Protein AF-A0A932B3B6-F1 (afdb_monomer_lite)

Structure (mmCIF, N/CA/C/O backbone):
data_AF-A0A932B3B6-F1
#
_entry.id   AF-A0A932B3B6-F1
#
loop_
_atom_site.group_PDB
_atom_site.id
_atom_site.type_symbol
_atom_site.label_atom_id
_atom_site.label_alt_id
_atom_site.label_comp_id
_atom_site.label_asym_id
_atom_site.label_entity_id
_atom_site.label_seq_id
_atom_site.pdbx_PDB_ins_code
_atom_site.Cartn_x
_atom_site.Cartn_y
_atom_site.Cartn_z
_atom_site.occupancy
_atom_site.B_iso_or_equiv
_atom_site.auth_seq_id
_atom_site.auth_comp_id
_atom_site.auth_asym_id
_atom_site.auth_atom_id
_atom_site.pdbx_PDB_model_num
ATOM 1 N N . ALA A 1 1 ? -19.220 -8.586 -11.726 1.00 41.91 1 ALA A N 1
ATOM 2 C CA . ALA A 1 1 ? -19.776 -7.399 -12.407 1.00 41.91 1 ALA A CA 1
ATOM 3 C C . ALA A 1 1 ? -19.020 -6.172 -11.914 1.00 41.91 1 ALA A C 1
ATOM 5 O O . ALA A 1 1 ? -19.040 -5.914 -10.717 1.00 41.91 1 ALA A O 1
ATOM 6 N N . MET A 1 2 ? -18.284 -5.483 -12.791 1.00 53.25 2 MET A N 1
ATOM 7 C CA . MET A 1 2 ? -17.496 -4.303 -12.417 1.00 53.25 2 MET A CA 1
ATOM 8 C C . MET A 1 2 ? -18.458 -3.118 -12.231 1.00 53.25 2 MET A C 1
ATOM 10 O O . MET A 1 2 ? -19.050 -2.645 -13.197 1.00 53.25 2 MET A O 1
ATOM 14 N N . GLY A 1 3 ? -18.698 -2.715 -10.979 1.00 53.81 3 GLY A N 1
ATOM 15 C CA . GLY A 1 3 ? -19.581 -1.597 -10.624 1.00 53.81 3 GLY A CA 1
ATOM 16 C C . GLY A 1 3 ? -19.027 -0.233 -11.056 1.00 53.81 3 GLY A C 1
ATOM 17 O O . GLY A 1 3 ? -17.953 -0.158 -11.642 1.00 53.81 3 GLY A O 1
ATOM 18 N N . LYS A 1 4 ? -19.753 0.847 -10.727 1.00 50.62 4 LYS A N 1
ATOM 19 C CA . LYS A 1 4 ? -19.567 2.276 -11.103 1.00 50.62 4 LYS A CA 1
ATOM 20 C C . LYS A 1 4 ? -18.147 2.896 -10.9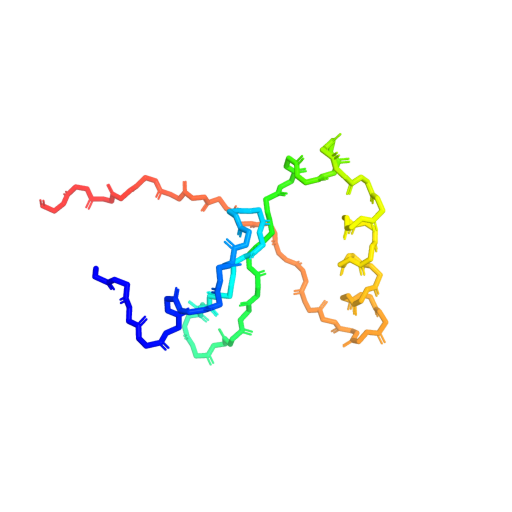99 1.00 50.62 4 LYS A C 1
ATOM 22 O O . LYS A 1 4 ? -17.995 4.067 -11.321 1.00 50.62 4 LYS A O 1
ATOM 27 N N . LEU A 1 5 ? -17.123 2.142 -10.602 1.00 54.78 5 LEU A N 1
ATOM 28 C CA . LEU A 1 5 ? -15.704 2.505 -10.663 1.00 54.78 5 LEU A CA 1
ATOM 29 C C . LEU A 1 5 ? -14.984 2.004 -11.931 1.00 54.78 5 LEU A C 1
ATOM 31 O O . LEU A 1 5 ? -13.808 2.289 -12.097 1.00 54.78 5 LEU A O 1
ATOM 35 N N . ALA A 1 6 ? -15.654 1.316 -12.861 1.00 54.78 6 ALA A N 1
ATOM 36 C CA . ALA A 1 6 ? -15.028 0.822 -14.098 1.00 54.78 6 ALA A CA 1
ATOM 37 C C . ALA A 1 6 ? -14.383 1.915 -14.990 1.00 54.78 6 ALA A C 1
ATOM 39 O O . ALA A 1 6 ? -13.641 1.584 -15.908 1.00 54.78 6 ALA A O 1
ATOM 40 N N . HIS A 1 7 ? -14.648 3.203 -14.730 1.00 58.56 7 HIS A N 1
ATOM 41 C CA . HIS A 1 7 ? -14.028 4.333 -15.435 1.00 58.56 7 HIS A CA 1
ATOM 42 C C . HIS A 1 7 ? -12.674 4.775 -14.829 1.00 58.56 7 HIS A C 1
ATOM 44 O O . HIS A 1 7 ? -11.952 5.563 -15.435 1.00 58.56 7 HIS A O 1
ATOM 50 N N . ILE A 1 8 ? -12.313 4.267 -13.647 1.00 65.56 8 ILE A N 1
ATOM 51 C CA . ILE A 1 8 ? -10.975 4.365 -13.055 1.00 65.56 8 ILE A CA 1
ATOM 52 C C . ILE A 1 8 ? -10.365 2.965 -13.084 1.00 65.56 8 ILE A C 1
ATOM 54 O O . ILE A 1 8 ? -10.680 2.107 -12.265 1.00 65.56 8 ILE A O 1
ATOM 58 N N . GLY A 1 9 ? -9.543 2.704 -14.100 1.00 74.38 9 GLY A N 1
ATOM 59 C CA . GLY A 1 9 ? -8.837 1.435 -14.229 1.00 74.38 9 GLY A CA 1
ATOM 60 C C . GLY A 1 9 ? -7.826 1.290 -13.097 1.00 74.38 9 GLY A C 1
ATOM 61 O O . GLY A 1 9 ? -6.798 1.962 -13.100 1.00 74.38 9 GLY A O 1
ATOM 62 N N . TYR A 1 10 ? -8.124 0.439 -12.119 1.00 81.75 10 TYR A N 1
ATOM 63 C CA . TYR A 1 10 ? -7.170 0.106 -11.068 1.00 81.75 10 TYR A CA 1
ATOM 64 C C . TYR A 1 10 ? -6.100 -0.849 -11.591 1.00 81.75 10 TYR A C 1
ATOM 66 O O . TYR A 1 10 ? -6.383 -1.754 -12.379 1.00 81.75 10 TYR A O 1
ATOM 74 N N . SER A 1 11 ? -4.870 -0.653 -11.119 1.00 86.50 11 SER A N 1
ATOM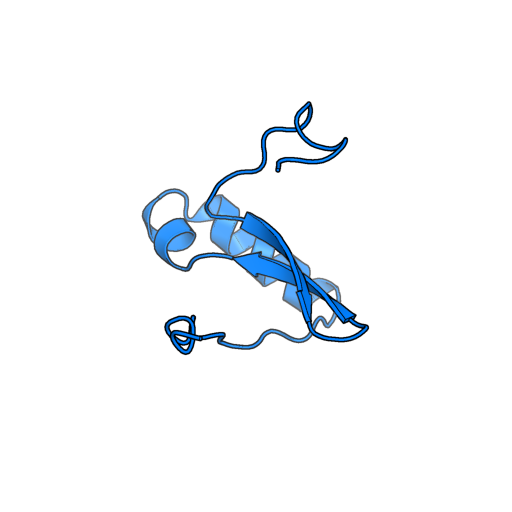 75 C CA . SER A 1 11 ? -3.785 -1.609 -11.333 1.00 86.50 11 SER A CA 1
ATOM 76 C C . SER A 1 11 ? -4.141 -2.955 -10.688 1.00 86.50 11 SER A C 1
ATOM 78 O O . SER A 1 11 ? -4.652 -2.965 -9.567 1.00 86.50 11 SER A O 1
ATOM 80 N N . PRO A 1 12 ? -3.824 -4.101 -11.319 1.00 89.06 12 PRO A N 1
ATOM 81 C CA . PRO A 1 12 ? -4.013 -5.408 -10.689 1.00 89.06 12 PRO A CA 1
ATOM 82 C C . PRO A 1 12 ? -3.102 -5.620 -9.468 1.00 89.06 12 PRO A C 1
ATOM 84 O O . PRO A 1 12 ? -3.347 -6.525 -8.676 1.00 89.06 12 PRO A O 1
ATOM 87 N N . TYR A 1 13 ? -2.060 -4.797 -9.302 1.00 92.44 13 TYR A N 1
ATOM 88 C CA . TYR A 1 13 ? -1.100 -4.903 -8.202 1.00 92.44 13 TYR A CA 1
ATOM 89 C C . TYR A 1 13 ? -1.461 -4.047 -6.984 1.00 92.44 13 TYR A C 1
ATOM 91 O O . TYR A 1 13 ? -0.801 -4.162 -5.957 1.00 92.44 13 TYR A O 1
ATOM 99 N N . CYS A 1 14 ? -2.472 -3.181 -7.090 1.00 91.50 14 CYS A N 1
ATOM 100 C CA . CYS A 1 14 ? -2.893 -2.283 -6.019 1.00 91.50 14 CYS A CA 1
ATOM 101 C C . CYS A 1 14 ? -4.403 -2.053 -6.121 1.00 91.50 14 CYS A C 1
ATOM 103 O O . CYS A 1 14 ? -4.872 -1.274 -6.955 1.00 91.50 14 CYS A O 1
ATOM 105 N N . VAL A 1 15 ? -5.166 -2.775 -5.299 1.00 89.81 15 VAL A N 1
ATOM 106 C CA . VAL A 1 15 ? -6.624 -2.866 -5.428 1.00 89.81 15 VAL A CA 1
ATOM 107 C C . VAL A 1 15 ? -7.303 -2.443 -4.124 1.00 89.81 15 VAL A C 1
ATOM 109 O O . VAL A 1 15 ? -7.034 -3.032 -3.070 1.00 89.81 15 VAL A O 1
ATOM 112 N N . PRO A 1 16 ? -8.218 -1.457 -4.156 1.00 91.56 16 PRO A N 1
ATOM 113 C CA . PRO A 1 16 ? -9.000 -1.101 -2.980 1.00 91.56 16 PRO A CA 1
ATOM 114 C C . PRO A 1 16 ? -9.939 -2.251 -2.595 1.00 91.56 16 PRO A C 1
ATOM 116 O O . PRO A 1 16 ? -10.660 -2.792 -3.431 1.00 91.56 16 PRO A O 1
ATOM 119 N N . THR A 1 17 ? -9.940 -2.611 -1.315 1.00 89.25 17 THR A N 1
ATOM 120 C CA . THR A 1 17 ? -10.667 -3.758 -0.753 1.00 89.25 17 THR A CA 1
ATOM 121 C C . THR A 1 17 ? -11.332 -3.369 0.575 1.00 89.25 17 THR A C 1
ATOM 123 O O . THR A 1 17 ? -11.199 -2.253 1.085 1.00 89.25 17 THR A O 1
ATOM 126 N N . SER A 1 18 ? -12.155 -4.257 1.126 1.00 90.06 18 SER A N 1
ATOM 127 C CA . SER A 1 18 ? -12.639 -4.169 2.505 1.00 90.06 18 SER A CA 1
ATOM 128 C C . SER A 1 18 ? -12.403 -5.502 3.205 1.00 90.06 18 SER A C 1
ATOM 130 O O . SER A 1 18 ? -12.756 -6.545 2.658 1.00 90.06 18 SER A O 1
ATOM 132 N N . MET A 1 19 ? -11.809 -5.462 4.394 1.00 85.81 19 MET A N 1
ATOM 133 C CA . MET A 1 19 ? -11.611 -6.620 5.261 1.00 85.81 19 MET A CA 1
ATOM 134 C C . MET A 1 19 ? -12.511 -6.448 6.486 1.00 85.81 19 MET A C 1
ATOM 136 O O . MET A 1 19 ? -12.212 -5.664 7.386 1.00 85.81 19 MET A O 1
ATOM 140 N N . GLY A 1 20 ? -13.664 -7.125 6.472 1.00 86.88 20 GLY A N 1
ATOM 141 C CA . GLY A 1 20 ? -14.759 -6.817 7.396 1.00 86.88 20 GLY A CA 1
ATOM 142 C C . GLY A 1 20 ? -15.233 -5.371 7.211 1.00 86.88 20 GLY A C 1
ATOM 143 O O . GLY A 1 20 ? -15.496 -4.943 6.086 1.00 86.88 20 GLY A O 1
ATOM 144 N N . ASP A 1 21 ? -15.274 -4.615 8.308 1.00 90.88 21 ASP A N 1
ATOM 145 C CA . ASP A 1 21 ? -15.679 -3.201 8.321 1.00 90.88 21 ASP A CA 1
ATOM 146 C C . ASP A 1 21 ? -14.519 -2.223 8.056 1.00 90.88 21 ASP A C 1
ATOM 148 O O . ASP A 1 21 ? -14.718 -1.008 8.000 1.00 90.88 21 ASP A O 1
ATOM 152 N N . VAL A 1 22 ? -13.298 -2.730 7.857 1.00 92.62 22 VAL A N 1
ATOM 153 C CA . VAL A 1 22 ? -12.106 -1.909 7.621 1.00 92.62 22 VAL A CA 1
ATOM 154 C C . VAL A 1 22 ? -11.856 -1.759 6.121 1.00 92.62 22 VAL A C 1
ATOM 156 O O . VAL A 1 22 ? -11.746 -2.743 5.386 1.00 92.62 22 VAL A O 1
ATOM 159 N N . LYS A 1 23 ? -11.740 -0.513 5.647 1.00 93.06 23 LYS A N 1
ATOM 160 C CA . LYS A 1 23 ? -11.274 -0.210 4.286 1.00 93.06 23 LYS A CA 1
ATOM 161 C C . LYS A 1 23 ? -9.761 -0.355 4.221 1.00 93.06 23 LYS A C 1
ATOM 163 O O . LYS A 1 23 ? -9.055 0.187 5.064 1.00 93.06 23 LYS A O 1
ATOM 168 N N . CYS A 1 24 ? -9.274 -1.061 3.210 1.00 93.88 24 CYS A N 1
ATOM 169 C CA . CYS A 1 24 ? -7.851 -1.309 3.030 1.00 93.88 24 CYS A CA 1
ATOM 170 C C . CYS A 1 24 ? -7.480 -1.340 1.546 1.00 93.88 24 CYS A C 1
ATOM 172 O O . CYS A 1 24 ? -8.339 -1.357 0.661 1.00 93.88 24 CYS A O 1
ATOM 174 N N . VAL A 1 25 ? -6.180 -1.348 1.278 1.00 93.69 25 VAL A N 1
ATOM 175 C CA . VAL A 1 25 ? -5.623 -1.531 -0.059 1.00 93.69 25 VAL A CA 1
ATOM 176 C C . VAL A 1 25 ? -4.819 -2.820 -0.042 1.00 93.69 25 VAL A C 1
ATOM 178 O O . VAL A 1 25 ? -3.951 -2.995 0.808 1.00 93.69 25 VAL A O 1
ATOM 181 N N . VAL A 1 26 ? -5.127 -3.725 -0.967 1.00 92.62 26 VAL A N 1
ATOM 182 C CA . VAL A 1 26 ? -4.345 -4.946 -1.169 1.00 92.62 26 VAL A CA 1
ATOM 183 C C . VAL A 1 26 ? -3.270 -4.643 -2.197 1.00 92.62 26 VAL A C 1
ATOM 185 O O . VAL A 1 26 ? -3.578 -4.187 -3.301 1.00 92.62 26 VAL A O 1
ATOM 188 N N . VAL A 1 27 ? -2.022 -4.909 -1.828 1.00 94.06 27 VAL A N 1
ATOM 189 C CA . VAL A 1 27 ? -0.853 -4.703 -2.682 1.00 94.06 27 VAL A CA 1
ATOM 190 C C . VAL A 1 27 ? -0.218 -6.056 -2.955 1.00 94.06 27 VAL A C 1
ATOM 192 O O . VAL A 1 27 ? 0.046 -6.819 -2.030 1.00 94.06 27 VAL A O 1
ATOM 195 N N . ASN A 1 28 ? 0.012 -6.367 -4.225 1.00 93.50 28 ASN A N 1
ATOM 196 C CA . ASN A 1 28 ? 0.714 -7.583 -4.614 1.00 93.50 28 ASN A CA 1
ATOM 197 C C . ASN A 1 28 ? 2.229 -7.349 -4.526 1.00 93.50 28 ASN A C 1
ATOM 199 O O . ASN A 1 28 ? 2.729 -6.375 -5.086 1.00 93.50 28 ASN A O 1
ATOM 203 N N . GLU A 1 29 ? 2.959 -8.252 -3.869 1.00 93.56 29 GLU A N 1
ATOM 204 C CA . GLU A 1 29 ? 4.413 -8.138 -3.693 1.00 93.56 29 GLU A CA 1
ATOM 205 C C . GLU A 1 29 ? 5.191 -8.111 -5.015 1.00 93.56 29 GLU A C 1
ATOM 207 O O . GLU A 1 29 ? 6.231 -7.462 -5.085 1.00 93.56 29 GLU A O 1
ATOM 212 N N . ALA A 1 30 ? 4.647 -8.683 -6.096 1.00 94.81 30 ALA A N 1
ATOM 213 C CA . ALA A 1 30 ? 5.234 -8.573 -7.434 1.00 94.81 30 ALA A CA 1
ATOM 214 C C . ALA A 1 30 ? 5.428 -7.111 -7.890 1.00 94.81 30 ALA A C 1
ATOM 216 O O . ALA A 1 30 ? 6.251 -6.841 -8.762 1.00 94.81 30 ALA A O 1
ATOM 217 N N . LEU A 1 31 ? 4.706 -6.151 -7.292 1.00 95.31 31 LEU A N 1
ATOM 218 C CA . LEU A 1 31 ? 4.922 -4.723 -7.526 1.00 95.31 31 LEU A CA 1
ATOM 219 C C . LEU A 1 31 ? 6.350 -4.288 -7.172 1.00 95.31 31 LEU A C 1
ATOM 221 O O . LEU A 1 31 ? 6.873 -3.403 -7.840 1.00 95.31 31 LEU A O 1
ATOM 225 N N . ARG A 1 32 ? 6.989 -4.914 -6.174 1.00 96.50 32 ARG A N 1
ATOM 226 C CA . ARG A 1 32 ? 8.376 -4.614 -5.790 1.00 96.50 32 ARG A CA 1
ATOM 227 C C . ARG A 1 32 ? 9.350 -4.884 -6.930 1.00 96.50 32 ARG A C 1
ATOM 229 O O . ARG A 1 32 ? 10.264 -4.096 -7.127 1.00 96.50 32 ARG A O 1
ATOM 236 N N . ASP A 1 33 ? 9.139 -5.964 -7.675 1.00 97.06 33 ASP A N 1
ATOM 237 C CA . ASP A 1 33 ? 10.016 -6.343 -8.785 1.00 97.06 33 ASP A CA 1
ATOM 238 C C . ASP A 1 33 ? 9.700 -5.552 -10.061 1.00 97.06 33 ASP A C 1
ATOM 240 O O . ASP A 1 33 ? 10.598 -5.235 -10.838 1.00 97.06 33 ASP A O 1
ATOM 244 N N . ILE A 1 34 ? 8.419 -5.237 -10.284 1.00 96.69 34 ILE A N 1
ATOM 245 C CA . ILE A 1 34 ? 7.951 -4.537 -11.489 1.00 96.69 34 ILE A CA 1
ATOM 246 C C . ILE A 1 34 ? 8.265 -3.044 -11.424 1.00 96.69 34 ILE A C 1
ATOM 248 O O . ILE A 1 34 ? 8.735 -2.481 -12.407 1.00 96.69 34 ILE A O 1
ATOM 252 N N . GLU A 1 35 ? 7.965 -2.406 -10.292 1.00 96.75 35 GLU A N 1
ATOM 253 C CA . GLU A 1 35 ? 8.156 -0.973 -10.091 1.00 96.75 35 GLU A CA 1
ATOM 254 C C . GLU A 1 35 ? 8.528 -0.684 -8.622 1.00 96.75 35 GLU A C 1
ATOM 256 O O . GLU A 1 35 ? 7.665 -0.331 -7.806 1.00 96.75 35 GLU A O 1
ATOM 261 N N . PRO A 1 36 ? 9.822 -0.819 -8.265 1.00 96.88 36 PRO A N 1
ATOM 262 C CA . PRO A 1 36 ? 10.299 -0.684 -6.888 1.00 96.88 36 PRO A CA 1
ATOM 263 C C . PRO A 1 36 ? 9.934 0.655 -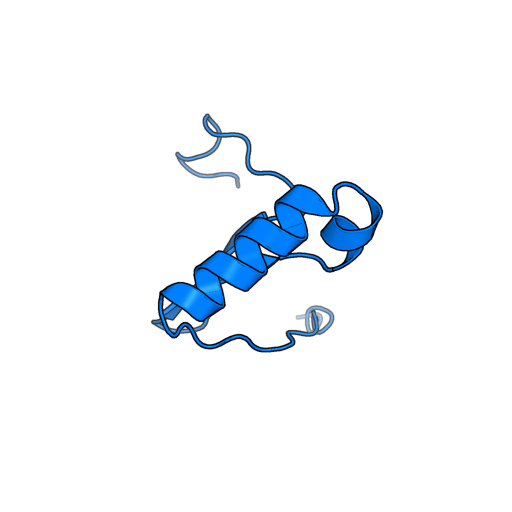6.238 1.00 96.88 36 PRO A C 1
ATOM 265 O O . PRO A 1 36 ? 9.601 0.701 -5.057 1.00 96.88 36 PRO A O 1
ATOM 268 N N . MET A 1 37 ? 9.926 1.750 -7.008 1.00 97.31 37 MET A N 1
ATOM 269 C CA . MET A 1 37 ? 9.590 3.074 -6.475 1.00 97.31 37 MET A CA 1
ATOM 270 C C . MET A 1 37 ? 8.129 3.159 -6.017 1.00 97.31 37 MET A C 1
ATOM 272 O O . MET A 1 37 ? 7.835 3.794 -5.004 1.00 97.31 37 MET A O 1
ATOM 276 N N . ALA A 1 38 ? 7.203 2.513 -6.735 1.00 96.25 38 ALA A N 1
ATOM 277 C CA . 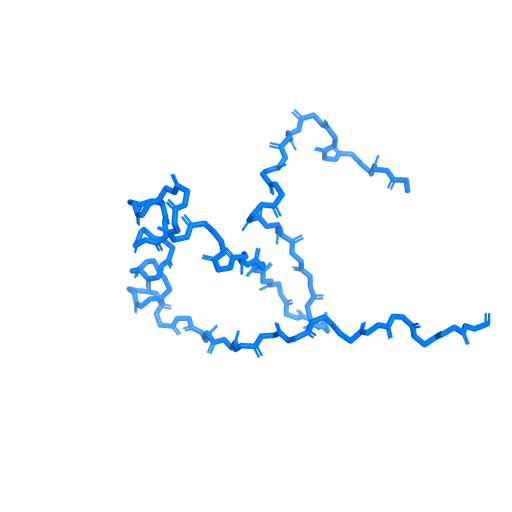ALA A 1 38 ? 5.798 2.460 -6.340 1.00 96.25 38 ALA A CA 1
ATOM 278 C C . ALA A 1 38 ? 5.601 1.589 -5.093 1.00 96.25 38 ALA A C 1
ATOM 280 O O . ALA A 1 38 ? 4.813 1.944 -4.216 1.00 96.25 38 ALA A O 1
ATOM 281 N N . TRP A 1 39 ? 6.336 0.479 -4.991 1.00 97.00 39 TRP A N 1
ATOM 282 C CA . TRP A 1 39 ? 6.356 -0.340 -3.781 1.00 97.00 39 TRP A CA 1
ATOM 283 C C . TRP A 1 39 ? 6.825 0.468 -2.565 1.00 97.00 39 TRP A C 1
ATOM 285 O O . TRP A 1 39 ? 6.122 0.533 -1.553 1.00 97.00 39 TRP A O 1
ATOM 295 N N . ASP A 1 40 ? 7.970 1.139 -2.686 1.00 97.69 40 ASP A N 1
ATOM 296 C CA . ASP A 1 40 ? 8.536 1.953 -1.611 1.00 97.69 40 ASP A CA 1
ATOM 297 C C . ASP A 1 40 ? 7.598 3.092 -1.214 1.00 97.69 40 ASP A C 1
ATOM 299 O O . ASP A 1 40 ? 7.420 3.354 -0.024 1.00 97.69 40 ASP A O 1
ATOM 303 N N . PHE A 1 41 ? 6.940 3.733 -2.184 1.00 97.12 41 PHE A N 1
ATOM 304 C CA . PHE A 1 41 ? 5.923 4.745 -1.910 1.00 97.12 41 PHE A CA 1
ATOM 305 C C . PHE A 1 41 ? 4.805 4.199 -1.017 1.00 97.12 41 PHE A C 1
ATOM 307 O O . PHE A 1 41 ? 4.470 4.830 -0.017 1.00 97.12 41 PHE A O 1
ATOM 314 N N . VAL A 1 42 ? 4.244 3.027 -1.332 1.00 96.12 42 VAL A N 1
ATOM 315 C CA . VAL A 1 42 ? 3.136 2.464 -0.545 1.00 96.12 42 VAL A CA 1
ATOM 316 C C . VAL A 1 42 ? 3.591 2.064 0.859 1.00 96.12 42 VAL A C 1
ATOM 318 O O . VAL A 1 42 ? 2.898 2.355 1.835 1.00 96.12 42 VAL A O 1
ATOM 321 N N . MET A 1 43 ? 4.767 1.448 0.981 1.00 97.06 43 MET A N 1
ATOM 322 C CA . MET A 1 43 ? 5.305 1.044 2.283 1.00 97.06 43 MET A CA 1
ATOM 323 C C . MET A 1 43 ? 5.665 2.247 3.161 1.00 97.06 43 MET A C 1
ATOM 325 O O . MET A 1 43 ? 5.412 2.226 4.367 1.00 97.06 43 MET A O 1
ATOM 329 N N . ASN A 1 44 ? 6.217 3.310 2.571 1.00 98.06 44 ASN A N 1
ATOM 330 C CA . ASN A 1 44 ? 6.484 4.556 3.284 1.00 98.06 44 ASN A CA 1
ATOM 331 C C . ASN A 1 44 ? 5.181 5.271 3.654 1.00 98.06 44 ASN A C 1
ATOM 333 O O . ASN A 1 44 ? 5.037 5.670 4.799 1.00 98.06 44 ASN A O 1
ATOM 337 N N . PHE A 1 45 ? 4.190 5.331 2.759 1.00 97.75 45 PHE A N 1
ATOM 338 C CA . PHE A 1 45 ? 2.872 5.894 3.068 1.00 97.75 45 PHE A CA 1
ATOM 339 C C . PHE A 1 45 ? 2.217 5.195 4.265 1.00 97.75 45 PHE A C 1
ATOM 341 O O . PHE A 1 45 ? 1.668 5.862 5.141 1.00 97.75 45 PHE A O 1
ATOM 348 N N . ALA A 1 46 ? 2.295 3.863 4.332 1.00 97.44 46 ALA A N 1
ATOM 349 C CA . ALA A 1 46 ? 1.797 3.113 5.478 1.00 97.44 46 ALA A CA 1
ATOM 350 C C . ALA A 1 46 ? 2.544 3.471 6.769 1.00 97.44 46 ALA A C 1
ATOM 352 O O . ALA A 1 46 ? 1.901 3.705 7.788 1.00 97.44 46 ALA A O 1
ATOM 353 N N . ARG A 1 47 ? 3.879 3.568 6.720 1.00 97.88 47 ARG A N 1
ATOM 354 C CA . ARG A 1 47 ? 4.702 3.957 7.873 1.00 97.88 47 ARG A CA 1
ATOM 355 C C . ARG A 1 47 ? 4.396 5.377 8.348 1.00 97.88 47 ARG A C 1
ATOM 357 O O . ARG A 1 47 ? 4.185 5.579 9.534 1.00 97.88 47 ARG A O 1
ATOM 364 N N . ASP A 1 48 ? 4.354 6.334 7.431 1.00 98.50 48 ASP A N 1
ATOM 365 C CA . ASP A 1 48 ? 4.198 7.759 7.735 1.00 98.50 48 ASP A CA 1
ATOM 366 C C . ASP A 1 48 ? 2.816 8.089 8.318 1.00 98.50 48 ASP A C 1
ATOM 368 O O . ASP A 1 48 ? 2.646 9.118 8.968 1.00 98.50 48 ASP A O 1
ATOM 372 N N . ASN A 1 49 ? 1.827 7.220 8.087 1.00 97.69 49 ASN A N 1
ATOM 373 C CA . ASN A 1 49 ? 0.463 7.355 8.597 1.00 97.69 49 ASN A CA 1
ATOM 374 C C . ASN A 1 49 ? 0.121 6.305 9.670 1.00 97.69 49 ASN A C 1
ATOM 376 O O . ASN A 1 49 ? -1.060 6.092 9.943 1.00 97.69 49 ASN A O 1
ATOM 380 N N . ASP A 1 50 ? 1.125 5.625 10.239 1.00 97.62 50 ASP A N 1
ATOM 381 C CA . ASP A 1 50 ? 0.968 4.593 11.275 1.00 97.62 50 ASP A CA 1
ATOM 382 C C . ASP A 1 50 ? -0.086 3.515 10.927 1.00 97.62 50 ASP A C 1
ATOM 384 O O . ASP A 1 50 ? -0.833 3.024 11.780 1.00 97.62 50 ASP A O 1
ATOM 388 N N . LEU A 1 51 ? -0.178 3.140 9.647 1.00 97.00 51 LEU A N 1
ATOM 389 C CA . LEU A 1 51 ? -1.141 2.151 9.168 1.00 97.00 51 LEU A CA 1
ATOM 390 C C . LEU A 1 51 ? -0.690 0.729 9.504 1.00 97.00 51 LEU A C 1
ATOM 392 O O . LEU A 1 51 ? 0.484 0.371 9.399 1.00 97.00 51 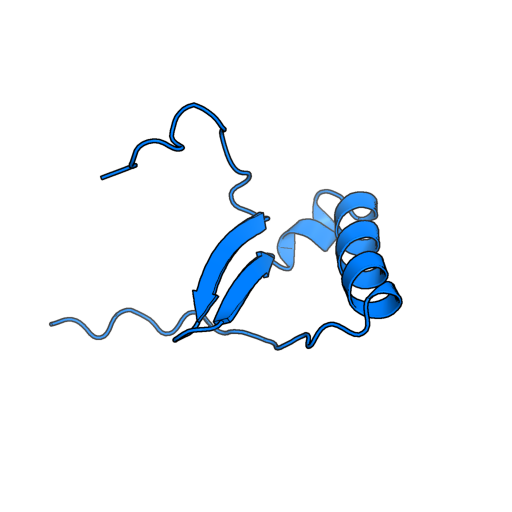LEU A O 1
ATOM 396 N N . GLN A 1 52 ? -1.658 -0.127 9.831 1.00 95.12 52 GLN A N 1
ATOM 397 C CA . GLN A 1 52 ? -1.403 -1.553 10.007 1.00 95.12 52 GLN A CA 1
ATOM 398 C C . GLN A 1 52 ? -1.121 -2.215 8.655 1.00 95.12 52 GLN A C 1
ATOM 400 O O . GLN A 1 52 ? -1.948 -2.167 7.744 1.00 95.12 52 GLN A O 1
ATOM 405 N N . VAL A 1 53 ? 0.028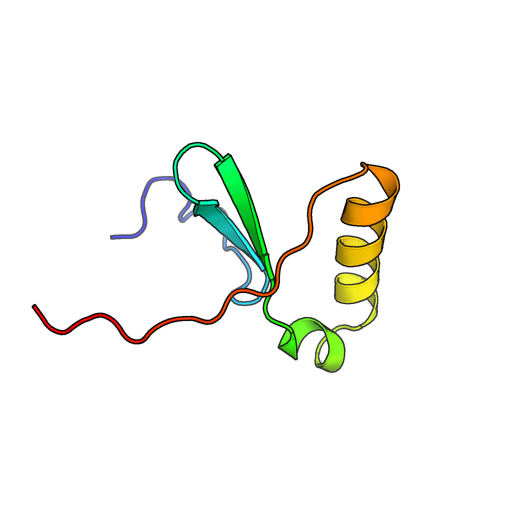 -2.881 8.553 1.00 95.00 53 VAL A N 1
ATOM 406 C CA . VAL A 1 53 ? 0.397 -3.710 7.402 1.00 95.00 53 VAL A CA 1
ATOM 407 C C . VAL A 1 53 ? 0.327 -5.172 7.822 1.00 95.00 53 VAL A C 1
ATOM 409 O O . VAL A 1 53 ? 0.908 -5.558 8.835 1.00 95.00 53 VAL A O 1
ATOM 412 N N . VAL A 1 54 ? -0.398 -5.979 7.050 1.00 92.75 54 VAL A N 1
ATOM 413 C CA . VAL A 1 54 ? -0.562 -7.415 7.294 1.00 92.75 54 VAL A CA 1
ATOM 414 C C . VAL A 1 54 ? -0.245 -8.190 6.025 1.00 92.75 54 VAL A C 1
ATOM 416 O O . VAL A 1 54 ? -0.632 -7.781 4.931 1.00 92.75 54 VAL A O 1
ATOM 419 N N . GLU A 1 55 ? 0.437 -9.323 6.170 1.00 90.00 55 GLU A N 1
ATOM 420 C CA . GLU A 1 55 ? 0.556 -10.279 5.075 1.00 90.00 55 GLU A CA 1
ATOM 421 C C . GLU A 1 55 ? -0.773 -11.016 4.917 1.00 90.00 55 GLU A C 1
ATOM 423 O O . GLU A 1 55 ? -1.275 -11.644 5.851 1.00 90.00 55 GLU A O 1
ATOM 428 N N . ALA A 1 56 ? -1.360 -10.914 3.728 1.00 81.12 56 ALA A N 1
ATOM 429 C CA . ALA A 1 56 ? -2.590 -11.603 3.384 1.00 81.12 56 ALA A CA 1
ATOM 430 C C . ALA A 1 56 ? -2.286 -12.694 2.360 1.00 81.12 56 ALA A C 1
ATOM 432 O O . ALA A 1 56 ? -1.750 -12.423 1.286 1.00 81.12 56 ALA A O 1
ATOM 433 N N . CYS A 1 57 ? -2.668 -13.930 2.670 1.00 74.12 57 CYS A N 1
ATOM 434 C CA . CYS A 1 57 ? -2.711 -15.000 1.688 1.00 74.12 57 CYS A CA 1
ATOM 435 C C . CYS A 1 57 ? -4.112 -15.069 1.070 1.00 74.12 57 CYS A C 1
ATOM 437 O O . CYS A 1 57 ? -5.128 -15.033 1.768 1.00 74.12 57 CYS A O 1
ATOM 439 N N . LEU A 1 58 ? -4.175 -15.182 -0.257 1.00 65.44 58 LEU A N 1
ATOM 440 C CA . LEU A 1 58 ? -5.412 -15.560 -0.929 1.00 65.44 58 LEU A CA 1
ATOM 441 C C . LEU A 1 58 ? -5.660 -17.033 -0.613 1.00 65.44 58 LEU A C 1
ATOM 443 O O . LEU A 1 58 ? -4.991 -17.915 -1.154 1.00 65.44 58 LEU A O 1
ATOM 447 N N . LEU A 1 59 ? -6.596 -17.306 0.293 1.00 65.38 59 LEU A N 1
ATOM 448 C CA . LEU A 1 59 ? -7.095 -18.662 0.454 1.00 65.38 59 LEU A CA 1
ATOM 449 C C . LEU A 1 59 ? -7.880 -19.020 -0.816 1.00 65.38 59 LEU A C 1
ATOM 451 O O . LEU A 1 59 ? -8.682 -18.201 -1.271 1.00 65.38 59 LEU A O 1
ATOM 455 N N . PRO A 1 60 ? -7.651 -20.202 -1.416 1.00 60.84 60 PRO A N 1
ATOM 456 C CA . PRO A 1 60 ? -8.456 -20.641 -2.544 1.00 60.84 60 PRO A CA 1
ATOM 457 C C . PRO A 1 60 ? -9.923 -20.643 -2.122 1.00 60.84 60 PRO A C 1
ATOM 459 O O . PRO A 1 60 ? -10.241 -21.126 -1.031 1.00 60.84 60 PRO A O 1
ATOM 462 N N . ASP A 1 61 ? -10.798 -20.098 -2.973 1.00 62.31 61 ASP A N 1
ATOM 463 C CA . ASP A 1 61 ? -12.234 -20.075 -2.711 1.00 62.31 61 ASP A CA 1
ATOM 464 C C . ASP A 1 61 ? -12.676 -21.480 -2.302 1.00 62.31 61 ASP A C 1
ATOM 466 O O . ASP A 1 61 ? -12.498 -22.450 -3.050 1.00 62.31 61 ASP A O 1
ATOM 470 N N . ALA A 1 62 ? -13.221 -21.603 -1.089 1.00 55.94 62 ALA A N 1
ATOM 471 C CA . ALA A 1 62 ? -13.855 -22.832 -0.655 1.00 55.94 62 ALA A CA 1
ATOM 472 C C . ALA A 1 62 ? -14.989 -23.097 -1.646 1.00 55.94 62 ALA A C 1
ATOM 474 O O . ALA A 1 62 ? -16.014 -22.416 -1.615 1.00 55.94 62 ALA A O 1
ATOM 475 N N . ARG A 1 63 ? -14.751 -24.032 -2.575 1.00 50.97 63 ARG A N 1
ATOM 476 C CA . ARG A 1 63 ? -15.718 -24.489 -3.572 1.00 50.97 63 ARG A CA 1
ATOM 477 C C . ARG A 1 63 ? -17.042 -24.742 -2.847 1.00 50.97 63 ARG A C 1
ATOM 479 O O . ARG A 1 63 ? -17.133 -25.694 -2.074 1.00 50.97 63 ARG A O 1
ATOM 486 N N . ARG A 1 64 ? -18.019 -23.864 -3.066 1.00 49.50 64 ARG A N 1
ATOM 487 C CA . ARG A 1 64 ? -19.397 -24.070 -2.628 1.00 49.50 64 ARG A CA 1
ATOM 488 C C . ARG A 1 64 ? -20.140 -24.912 -3.651 1.00 49.50 64 ARG A C 1
ATOM 490 O O . ARG A 1 64 ? -19.845 -24.753 -4.857 1.00 49.50 64 ARG A O 1
#

pLDDT: mean 84.27, std 16.58, range [41.91, 98.5]

Secondary structure (DSSP, 8-state):
---TTTTS---TTEEEEEETTEEEEEE-THHHHH-HHHHHHHHHHHHHTT--------PPP---

Sequence (64 aa):
AMGKLAHIGYSPYCVPTSMGDVKCVVVNEALRDIEPMAWDFVMNFARDNDLQVVEACLLPDARR

Radius of gyration: 13.62 Å; chains: 1; bounding box: 30×32×27 Å

Foldseek 3Di:
DDPPCPVPDDDPQWAWDDDVPDTDIHGHPVCCVVPVVVVVVVVVVCVVVVHDDDDDDDDPPPDD